Protein AF-A0AB72ZTC9-F1 (afdb_monomer)

pLDDT: mean 71.5, std 9.18, range [40.38, 88.25]

Mean predicted aligned error: 10.85 Å

Solvent-accessible surface area (backbone atoms only — not comparable to full-atom values): 8427 Å² total; per-residue (Å²): 112,61,69,60,53,49,48,41,65,69,61,67,40,58,95,41,93,26,40,68,56,42,48,74,76,37,87,85,56,77,61,39,31,40,39,40,39,42,28,61,77,78,51,51,72,70,38,48,56,51,49,53,49,43,66,74,48,19,60,53,65,32,30,46,74,46,76,43,83,57,52,63,90,47,65,64,61,51,52,52,50,47,53,56,51,50,62,63,62,45,46,78,89,32,66,93,40,62,57,49,45,76,49,78,50,74,67,86,84,59,84,70,47,71,63,46,51,49,32,51,45,51,50,53,50,56,50,53,54,53,48,54,54,47,52,54,50,50,54,51,53,53,57,64,73,75,110

Nearest PDB structures (foldseek):
  2p72-assembly2_B  TM=6.009E-01  e=2.595E+00  Paramecium bursaria Chlorella virus 1
  2hk8-assembly2_B  TM=3.145E-01  e=6.418E-01  Aquifex aeolicus
  3lk6-assembly1_A  TM=3.737E-01  e=4.048E+00  Bacillus subtilis
  3o8q-assembly1_B  TM=3.406E-01  e=8.673E+00  Vibrio cholerae O1 biovar El Tor str. N16961

Structure (mmCIF, N/CA/C/O backbone):
data_AF-A0AB72ZTC9-F1
#
_entry.id   AF-A0AB72ZTC9-F1
#
loop_
_atom_site.group_PDB
_atom_site.id
_atom_site.type_symbol
_atom_site.label_atom_id
_atom_site.label_alt_id
_atom_site.label_comp_id
_atom_site.label_asym_id
_atom_site.label_entity_id
_atom_site.label_seq_id
_atom_site.pdbx_PDB_ins_code
_atom_site.Cartn_x
_atom_site.Cartn_y
_atom_site.Cartn_z
_atom_site.occupancy
_atom_site.B_iso_or_equiv
_atom_site.auth_seq_id
_atom_site.auth_comp_id
_atom_site.auth_asym_id
_atom_site.auth_atom_id
_atom_site.pdbx_PDB_model_num
ATOM 1 N N . MET A 1 1 ? -6.199 1.883 -4.578 1.00 64.62 1 M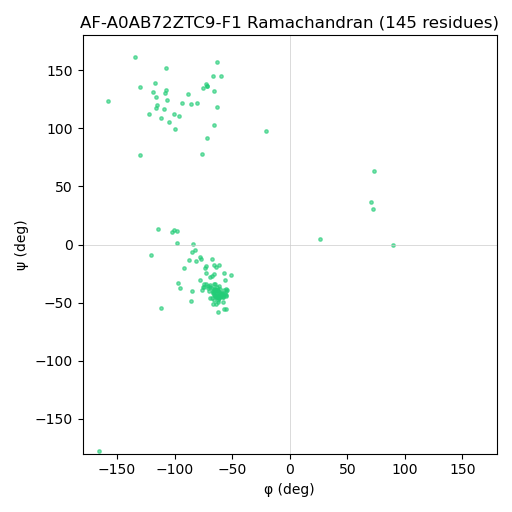ET A N 1
ATOM 2 C CA . MET A 1 1 ? -4.946 1.152 -4.247 1.00 64.62 1 MET A CA 1
ATOM 3 C C . MET A 1 1 ? -4.695 -0.191 -4.979 1.00 64.62 1 MET A C 1
ATOM 5 O O . MET A 1 1 ? -3.591 -0.370 -5.476 1.00 64.62 1 MET A O 1
ATOM 9 N N . TYR A 1 2 ? -5.647 -1.138 -5.053 1.00 64.38 2 TYR A N 1
ATOM 10 C CA . TYR A 1 2 ? -5.415 -2.512 -5.571 1.00 64.38 2 TYR A CA 1
ATOM 11 C C . TYR A 1 2 ? -4.831 -2.591 -6.991 1.00 64.38 2 TYR A C 1
ATOM 13 O O . TYR A 1 2 ? -3.757 -3.157 -7.165 1.00 64.38 2 TYR A O 1
ATOM 21 N N . GLU A 1 3 ? -5.484 -1.975 -7.981 1.00 67.50 3 GLU A N 1
ATOM 22 C CA . GLU A 1 3 ? -5.015 -2.023 -9.377 1.00 67.50 3 GLU A CA 1
ATOM 23 C C . GLU A 1 3 ? -3.625 -1.402 -9.548 1.00 67.50 3 GLU A C 1
ATOM 25 O O . GLU A 1 3 ? -2.791 -1.924 -10.276 1.00 67.50 3 GLU A O 1
ATOM 30 N N . TYR A 1 4 ? -3.330 -0.342 -8.791 1.00 71.19 4 TYR A N 1
ATOM 31 C CA . TYR A 1 4 ? -2.008 0.285 -8.784 1.00 71.19 4 TYR A CA 1
ATOM 32 C C . TYR A 1 4 ? -0.925 -0.682 -8.293 1.00 71.19 4 TYR A C 1
ATOM 34 O O . TYR A 1 4 ? 0.109 -0.838 -8.935 1.00 71.19 4 TYR A O 1
ATOM 42 N N . LEU A 1 5 ? -1.171 -1.370 -7.173 1.00 68.12 5 LEU A N 1
ATOM 43 C CA . LEU A 1 5 ? -0.233 -2.367 -6.663 1.00 68.12 5 LEU A CA 1
ATOM 44 C C . LEU A 1 5 ? -0.113 -3.557 -7.615 1.00 68.12 5 LEU A C 1
ATOM 46 O O . LEU A 1 5 ? 0.991 -4.055 -7.791 1.00 68.12 5 LEU A O 1
ATOM 50 N N . LYS A 1 6 ? -1.207 -3.999 -8.240 1.00 68.31 6 LYS A N 1
ATOM 51 C CA . LYS A 1 6 ? -1.209 -5.105 -9.201 1.00 68.31 6 LYS A CA 1
ATOM 52 C C . LYS A 1 6 ? -0.346 -4.788 -10.427 1.00 68.31 6 LYS A C 1
ATOM 54 O O . LYS A 1 6 ? 0.637 -5.491 -10.651 1.00 68.31 6 LYS A O 1
ATOM 59 N N . VAL A 1 7 ? -0.653 -3.699 -11.134 1.00 69.06 7 VAL A N 1
ATOM 60 C CA . VAL A 1 7 ? 0.050 -3.260 -12.353 1.00 69.06 7 VAL A CA 1
ATOM 61 C C . VAL A 1 7 ? 1.520 -2.951 -12.065 1.00 69.06 7 VAL A C 1
ATOM 63 O O . VAL A 1 7 ? 2.410 -3.439 -12.762 1.00 69.06 7 VAL A O 1
ATOM 66 N N . ASN A 1 8 ? 1.816 -2.217 -10.987 1.00 67.94 8 ASN A N 1
ATOM 67 C CA . ASN A 1 8 ? 3.202 -1.880 -10.673 1.00 67.94 8 ASN A CA 1
ATOM 68 C C . ASN A 1 8 ? 4.017 -3.122 -10.311 1.00 67.94 8 ASN A C 1
ATOM 70 O O . ASN A 1 8 ? 5.105 -3.310 -10.839 1.00 67.94 8 ASN A O 1
ATOM 74 N N . LEU A 1 9 ? 3.510 -3.992 -9.435 1.00 63.47 9 LEU A N 1
ATOM 75 C CA . LEU A 1 9 ? 4.295 -5.125 -8.937 1.00 63.47 9 LEU A CA 1
ATOM 76 C C . LEU A 1 9 ? 4.412 -6.294 -9.911 1.00 63.47 9 LEU A C 1
ATOM 78 O O . LEU A 1 9 ? 5.372 -7.055 -9.790 1.00 63.47 9 LEU A O 1
ATOM 82 N N . GLN A 1 10 ? 3.413 -6.517 -10.764 1.00 62.22 10 GLN A N 1
ATOM 83 C CA . GLN A 1 10 ? 3.389 -7.677 -11.659 1.00 62.22 10 GLN A CA 1
ATOM 84 C C . GLN A 1 10 ? 3.906 -7.350 -13.057 1.00 62.22 10 GLN A C 1
ATOM 86 O O . GLN A 1 10 ? 4.534 -8.213 -13.662 1.00 62.22 10 GLN A O 1
ATOM 91 N N . GLU A 1 11 ? 3.682 -6.131 -13.548 1.00 70.69 11 GLU A N 1
ATOM 92 C CA . GLU A 1 11 ? 3.953 -5.792 -14.947 1.00 70.69 11 GLU A CA 1
ATOM 93 C C . GLU A 1 11 ? 5.122 -4.817 -15.069 1.00 70.69 11 GLU A C 1
ATOM 95 O O . GLU A 1 11 ? 6.102 -5.114 -15.747 1.00 70.69 11 GLU A O 1
ATOM 100 N N . LYS A 1 12 ? 5.062 -3.671 -14.379 1.00 75.50 12 LYS A N 1
ATOM 101 C CA . LYS A 1 12 ? 6.010 -2.571 -14.628 1.00 75.50 12 LYS A CA 1
ATOM 102 C C . LYS A 1 12 ? 7.330 -2.694 -13.869 1.00 75.50 12 LYS A C 1
ATOM 104 O O . LYS A 1 12 ? 8.384 -2.446 -14.439 1.00 75.50 12 LYS A O 1
ATOM 109 N N . LEU A 1 13 ? 7.305 -3.120 -12.607 1.00 78.50 13 LEU A N 1
ATOM 110 C CA . LEU A 1 13 ? 8.516 -3.272 -11.787 1.00 78.50 13 LEU A CA 1
ATOM 111 C C . LEU A 1 13 ? 9.226 -4.617 -12.005 1.00 78.50 13 LEU A C 1
ATOM 113 O O . LEU A 1 13 ? 10.251 -4.885 -11.375 1.00 78.50 13 LEU A O 1
ATOM 117 N N . ALA A 1 14 ? 8.710 -5.474 -12.889 1.00 77.94 14 ALA A N 1
ATOM 118 C CA . ALA A 1 14 ? 9.379 -6.712 -13.257 1.00 77.94 14 ALA A CA 1
ATOM 119 C C . ALA A 1 14 ? 10.721 -6.395 -13.943 1.00 77.94 14 ALA A C 1
ATOM 121 O O . ALA A 1 14 ? 10.761 -5.748 -14.983 1.00 77.94 14 ALA A O 1
ATOM 122 N N . GLY A 1 15 ? 11.828 -6.840 -13.342 1.00 77.44 15 GLY A N 1
ATOM 123 C CA . GLY A 1 15 ? 13.181 -6.540 -13.827 1.00 77.44 15 GLY A CA 1
ATOM 124 C C . GLY A 1 15 ? 13.807 -5.263 -13.253 1.00 77.44 15 GLY A C 1
ATOM 125 O O . GLY A 1 15 ? 14.968 -4.994 -13.539 1.00 77.44 15 GLY A O 1
ATOM 126 N N . PHE A 1 16 ? 13.100 -4.523 -12.392 1.00 81.31 16 PHE A N 1
ATOM 127 C CA . PHE A 1 16 ? 13.624 -3.339 -11.704 1.00 81.31 16 PHE A CA 1
ATOM 128 C C . PHE A 1 16 ? 13.873 -3.629 -10.223 1.00 81.31 16 PHE A C 1
ATOM 130 O O . PHE A 1 16 ? 13.217 -4.479 -9.616 1.00 81.31 16 PHE A O 1
ATOM 137 N N . ARG A 1 17 ? 14.832 -2.912 -9.621 1.00 82.12 17 ARG A N 1
ATOM 138 C CA . ARG A 1 17 ? 15.145 -3.054 -8.188 1.00 82.12 17 ARG A CA 1
ATOM 139 C C . ARG A 1 17 ? 13.992 -2.571 -7.306 1.00 82.12 17 ARG A C 1
ATOM 141 O O . ARG A 1 17 ? 13.665 -3.218 -6.310 1.00 82.12 17 ARG A O 1
ATOM 148 N N . ASP A 1 18 ? 13.387 -1.451 -7.690 1.00 81.94 18 ASP A N 1
ATOM 149 C CA . ASP A 1 18 ? 12.253 -0.811 -7.032 1.00 81.94 18 ASP A CA 1
ATOM 150 C C . ASP A 1 18 ? 11.617 0.257 -7.945 1.00 81.94 18 ASP A C 1
ATOM 152 O O . ASP A 1 18 ? 12.008 0.450 -9.098 1.00 81.94 18 ASP A O 1
ATOM 156 N N . PHE A 1 19 ? 10.605 0.938 -7.414 1.00 84.75 19 PHE A N 1
ATOM 157 C CA . PHE A 1 19 ? 9.903 2.048 -8.052 1.00 84.75 19 PHE A CA 1
ATOM 158 C C . PHE A 1 19 ? 10.808 3.218 -8.461 1.00 84.75 19 PHE A C 1
ATOM 160 O O . PHE A 1 19 ? 10.583 3.800 -9.520 1.00 84.75 19 PHE A O 1
ATOM 167 N N . ALA A 1 20 ? 11.809 3.575 -7.648 1.00 84.44 20 ALA A N 1
ATOM 168 C CA . ALA A 1 20 ? 12.694 4.694 -7.966 1.00 84.44 20 ALA A CA 1
ATOM 169 C C . ALA A 1 20 ? 13.554 4.347 -9.186 1.00 84.44 20 ALA A C 1
ATOM 171 O O . ALA A 1 20 ? 13.576 5.107 -10.150 1.00 84.44 20 ALA A O 1
ATOM 172 N N . HIS A 1 21 ? 14.120 3.138 -9.191 1.00 88.25 21 HIS A N 1
ATOM 173 C CA . HIS A 1 21 ? 14.878 2.600 -10.316 1.00 88.25 21 HIS A CA 1
ATOM 174 C C . HIS A 1 21 ? 14.082 2.611 -11.627 1.00 88.25 21 HIS A C 1
ATOM 176 O O . HIS A 1 21 ? 14.588 3.017 -12.667 1.00 88.25 21 HIS A O 1
ATOM 182 N N . TYR A 1 22 ? 12.812 2.200 -11.586 1.00 86.75 22 TYR A N 1
ATOM 183 C CA . TYR A 1 22 ? 11.951 2.237 -12.769 1.00 86.75 22 TYR A CA 1
ATOM 184 C C . TYR A 1 22 ? 11.751 3.669 -13.292 1.00 86.75 22 TYR A C 1
ATOM 186 O O . TYR A 1 22 ? 11.856 3.903 -14.493 1.00 86.75 22 TYR A O 1
ATOM 194 N N . ASN A 1 23 ? 11.493 4.635 -12.406 1.00 85.25 23 ASN A N 1
ATOM 195 C CA . ASN A 1 23 ? 11.239 6.027 -12.794 1.00 85.25 23 ASN A CA 1
ATOM 196 C C . ASN A 1 23 ? 12.492 6.786 -13.266 1.00 85.25 23 ASN A C 1
ATOM 198 O O . ASN A 1 23 ? 12.355 7.833 -13.903 1.00 85.25 23 ASN A O 1
ATOM 202 N N . GLU A 1 24 ? 13.685 6.284 -12.943 1.00 85.50 24 GLU A N 1
ATOM 203 C CA . GLU A 1 24 ? 14.959 6.769 -13.485 1.00 85.50 24 GLU A CA 1
ATOM 204 C C . GLU A 1 24 ? 15.185 6.271 -14.920 1.00 85.50 24 GLU A C 1
ATOM 206 O O . GLU A 1 24 ? 15.650 7.033 -15.764 1.00 85.50 24 GLU A O 1
ATOM 211 N N . GLU A 1 25 ? 14.824 5.017 -15.213 1.00 86.12 25 GLU A N 1
ATOM 212 C CA . GLU A 1 25 ? 15.092 4.376 -16.508 1.00 86.12 25 GLU A CA 1
ATOM 213 C C . GLU A 1 25 ? 13.965 4.524 -17.547 1.00 86.12 25 GLU A C 1
ATOM 215 O O . GLU A 1 25 ? 14.201 4.321 -18.741 1.00 86.12 25 GLU A O 1
ATOM 220 N N . LYS A 1 26 ? 12.725 4.817 -17.129 1.00 87.19 26 LYS A N 1
ATOM 221 C CA . LYS A 1 26 ? 11.543 4.838 -18.010 1.00 87.19 26 LYS A CA 1
ATOM 222 C C . LYS A 1 26 ? 10.906 6.219 -18.123 1.00 87.19 26 LYS A C 1
ATOM 224 O O . LYS A 1 26 ? 10.715 6.924 -17.135 1.00 87.19 26 LYS A O 1
ATOM 229 N N . GLU A 1 27 ? 10.498 6.561 -19.346 1.00 82.25 27 GLU A N 1
ATOM 230 C CA . GLU A 1 27 ? 9.778 7.806 -19.649 1.00 82.25 27 GLU A CA 1
ATOM 231 C C . GLU A 1 27 ? 8.336 7.794 -19.114 1.00 82.25 27 GLU A C 1
ATOM 233 O O . GLU A 1 27 ? 7.860 8.804 -18.594 1.00 82.25 27 GLU A O 1
ATOM 238 N N . ASP A 1 28 ? 7.655 6.641 -19.171 1.00 83.94 28 ASP A N 1
ATOM 239 C CA . ASP A 1 28 ? 6.333 6.438 -18.561 1.00 83.94 28 ASP A CA 1
ATOM 240 C C . ASP A 1 28 ? 6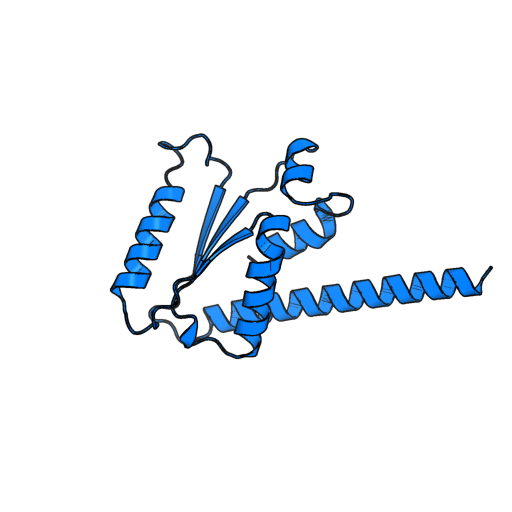.465 6.258 -17.044 1.00 83.94 28 ASP A C 1
ATOM 242 O O . ASP A 1 28 ? 6.440 5.138 -16.524 1.00 83.94 28 ASP A O 1
ATOM 246 N N . ARG A 1 29 ? 6.663 7.377 -16.341 1.00 81.69 29 ARG A N 1
ATOM 247 C CA . ARG A 1 29 ? 6.867 7.409 -14.891 1.00 81.69 29 ARG A CA 1
ATOM 248 C C . ARG A 1 29 ? 5.625 6.954 -14.133 1.00 81.69 29 ARG A C 1
ATOM 250 O O . ARG A 1 29 ? 4.521 7.464 -14.315 1.00 81.69 29 ARG A O 1
ATOM 257 N N . LEU A 1 30 ? 5.838 6.057 -13.180 1.00 81.44 30 LEU A N 1
ATOM 258 C CA . LEU A 1 30 ? 4.825 5.633 -12.229 1.00 81.44 30 LEU A CA 1
ATOM 259 C C . LEU A 1 30 ? 4.545 6.748 -11.208 1.00 81.44 30 LEU A C 1
ATOM 261 O O . LEU A 1 30 ? 5.489 7.338 -10.672 1.00 81.44 30 LEU A O 1
ATOM 265 N N . PRO A 1 31 ? 3.271 7.025 -10.881 1.00 80.12 31 PRO A N 1
ATOM 266 C CA . PRO A 1 31 ? 2.926 8.044 -9.898 1.00 80.12 31 PRO A CA 1
ATOM 267 C C . PRO A 1 31 ? 3.210 7.541 -8.485 1.00 80.12 31 PRO A C 1
ATOM 269 O O . PRO A 1 31 ? 2.812 6.435 -8.141 1.00 80.12 31 PRO A O 1
ATOM 272 N N . LEU A 1 32 ? 3.837 8.357 -7.638 1.00 81.81 32 LEU A N 1
ATOM 273 C CA . LEU A 1 32 ? 4.024 8.019 -6.225 1.00 81.81 32 LEU A CA 1
ATOM 274 C C . LEU A 1 32 ? 2.674 8.108 -5.503 1.00 81.81 32 LEU A C 1
ATOM 276 O O . LEU A 1 32 ? 1.930 9.065 -5.715 1.00 81.81 32 LEU A O 1
ATOM 280 N N . LYS A 1 33 ? 2.353 7.144 -4.638 1.00 83.06 33 LYS A N 1
ATOM 281 C CA . LYS A 1 33 ? 1.145 7.176 -3.808 1.00 83.06 33 LYS A CA 1
ATOM 282 C C . LYS A 1 33 ? 1.462 7.449 -2.352 1.00 83.06 33 LYS A C 1
ATOM 284 O O . LYS A 1 33 ? 2.322 6.788 -1.784 1.00 83.06 33 LYS A O 1
ATOM 289 N N . ALA A 1 34 ? 0.724 8.364 -1.738 1.00 81.31 34 ALA A N 1
ATOM 290 C CA . ALA A 1 34 ? 0.710 8.536 -0.290 1.00 81.31 34 ALA A CA 1
ATOM 291 C C . ALA A 1 34 ? -0.615 8.005 0.265 1.00 81.31 34 ALA A C 1
ATOM 293 O O . ALA A 1 34 ? -1.679 8.410 -0.200 1.00 81.31 34 ALA A O 1
ATOM 294 N N . LEU A 1 35 ? -0.525 7.078 1.214 1.00 81.31 35 LEU A N 1
ATOM 295 C CA . LEU A 1 35 ? -1.622 6.415 1.902 1.00 81.31 35 LEU A CA 1
ATOM 296 C C . LEU A 1 35 ? -1.658 6.915 3.344 1.00 81.31 35 LEU A C 1
ATOM 298 O O . LEU A 1 35 ? -0.719 6.668 4.094 1.00 81.31 35 LEU A O 1
ATOM 302 N N . PHE A 1 36 ? -2.737 7.583 3.730 1.00 78.94 36 PHE A N 1
ATOM 303 C CA . PHE A 1 36 ? -2.967 8.030 5.105 1.00 78.94 36 PHE A CA 1
ATOM 304 C C . PHE A 1 36 ? -4.070 7.175 5.731 1.00 78.94 36 PHE A C 1
ATOM 306 O O . PHE A 1 36 ? -5.109 6.989 5.097 1.00 78.94 36 PHE A O 1
ATOM 313 N N . LEU A 1 37 ? -3.823 6.638 6.930 1.00 75.56 37 LEU A N 1
ATOM 314 C CA . LEU A 1 37 ? -4.701 5.707 7.646 1.00 75.56 37 LEU A CA 1
ATOM 315 C C . LEU A 1 37 ? -4.919 6.174 9.089 1.00 75.56 37 LEU A C 1
ATOM 317 O O . LEU A 1 37 ? -3.959 6.516 9.775 1.00 75.56 37 LEU A O 1
ATOM 321 N N . SER A 1 38 ? -6.162 6.126 9.558 1.00 76.25 38 SER A N 1
ATOM 322 C CA . SER A 1 38 ? -6.568 6.347 10.954 1.00 76.25 38 SER A CA 1
ATOM 323 C C . SER A 1 38 ? -7.562 5.258 11.371 1.00 76.25 38 SER A C 1
ATOM 325 O O . SER A 1 38 ? -8.120 4.595 10.495 1.00 76.25 38 SER A O 1
ATOM 327 N N . GLY A 1 39 ? -7.757 5.040 12.677 1.00 72.31 39 GLY A N 1
ATOM 328 C CA . GLY A 1 39 ? -8.661 3.998 13.180 1.00 72.31 39 GLY A CA 1
ATOM 329 C C . GLY A 1 39 ? -8.119 2.580 12.987 1.00 72.31 39 GLY A C 1
ATOM 330 O O . GLY A 1 39 ? -8.874 1.633 12.770 1.00 72.31 39 GLY A O 1
ATOM 331 N N . VAL A 1 40 ? -6.791 2.407 13.012 1.00 73.50 40 VAL A N 1
ATOM 332 C CA . VAL A 1 40 ? -6.176 1.083 12.814 1.00 73.50 40 VAL A CA 1
ATOM 333 C C . VAL A 1 40 ? -6.489 0.092 13.940 1.00 73.50 40 VAL A C 1
ATOM 335 O O . VAL A 1 40 ? -6.345 -1.114 13.750 1.00 73.50 40 VAL A O 1
ATOM 338 N N . ASP A 1 41 ? -6.944 0.587 15.091 1.00 75.00 41 ASP A N 1
ATOM 339 C CA . ASP A 1 41 ? -7.434 -0.201 16.221 1.00 75.00 41 ASP A CA 1
ATOM 340 C C . ASP A 1 41 ? -8.729 -0.966 15.902 1.00 75.00 41 ASP A C 1
ATOM 342 O O . ASP A 1 41 ? -8.967 -2.027 16.479 1.00 75.00 41 ASP A O 1
ATOM 346 N N . ALA A 1 42 ? -9.525 -0.486 14.942 1.00 73.38 42 ALA A N 1
ATOM 347 C CA . ALA A 1 42 ? -10.742 -1.150 14.476 1.00 73.38 42 ALA A CA 1
ATOM 348 C C . ALA A 1 42 ? -10.480 -2.256 13.430 1.00 73.38 42 ALA A C 1
ATOM 350 O O . ALA A 1 42 ? -11.399 -2.969 13.013 1.00 73.38 42 ALA A O 1
ATOM 351 N N . LEU A 1 43 ? -9.229 -2.432 12.987 1.00 72.56 43 LEU A N 1
ATOM 352 C CA . LEU A 1 43 ? -8.887 -3.394 11.943 1.00 72.56 43 LEU A CA 1
ATOM 353 C C . LEU A 1 43 ? -8.952 -4.842 12.428 1.00 72.56 43 LEU A C 1
ATOM 355 O O . LEU A 1 43 ? -8.431 -5.219 13.476 1.00 72.56 43 LEU A O 1
ATOM 359 N N 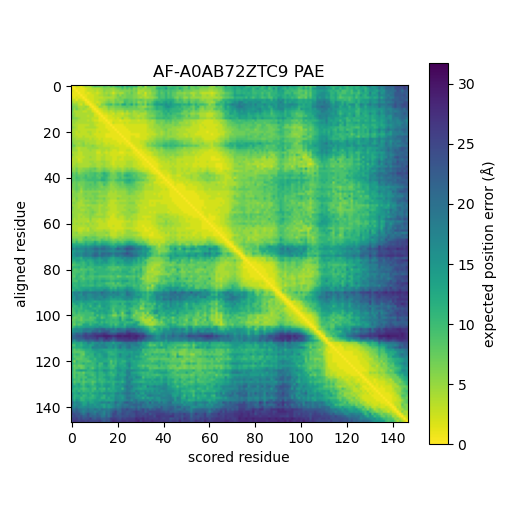. SER A 1 44 ? -9.510 -5.705 11.578 1.00 74.81 44 SER A N 1
ATOM 360 C CA . SER A 1 44 ? -9.408 -7.153 11.770 1.00 74.81 44 SER A CA 1
ATOM 361 C C . SER A 1 44 ? -7.951 -7.631 11.684 1.00 74.81 44 SER A C 1
ATOM 363 O O . SER A 1 44 ? -7.115 -7.018 11.017 1.00 74.81 44 SER A O 1
ATOM 365 N N . LYS A 1 45 ? -7.647 -8.788 12.290 1.00 76.06 45 LYS A N 1
ATOM 366 C CA . LYS A 1 45 ? -6.310 -9.413 12.211 1.00 76.06 45 LYS A CA 1
ATOM 367 C C . LYS A 1 45 ? -5.848 -9.644 10.768 1.00 76.06 45 LYS A C 1
ATOM 369 O O . LYS A 1 45 ? -4.678 -9.432 10.461 1.00 76.06 45 LYS A O 1
ATOM 374 N N . ASP A 1 46 ? -6.769 -10.031 9.885 1.00 73.06 46 ASP A N 1
ATOM 375 C CA . ASP A 1 46 ? -6.492 -10.200 8.456 1.00 73.06 46 ASP A CA 1
ATOM 376 C C . ASP A 1 46 ? -6.104 -8.860 7.809 1.00 73.06 46 ASP A C 1
ATOM 378 O O . ASP A 1 46 ? -5.110 -8.787 7.089 1.00 73.06 46 ASP A O 1
ATOM 382 N N . ALA A 1 47 ? -6.840 -7.782 8.097 1.00 72.12 47 ALA A N 1
ATOM 383 C CA . ALA A 1 47 ? -6.532 -6.449 7.580 1.00 72.12 47 ALA A CA 1
ATOM 384 C C . ALA A 1 47 ? -5.185 -5.922 8.104 1.00 72.12 47 ALA A C 1
ATOM 386 O O . ALA A 1 47 ? -4.388 -5.409 7.318 1.00 72.12 47 ALA A O 1
ATOM 387 N N . LEU A 1 48 ? -4.889 -6.120 9.394 1.00 77.12 48 LEU A N 1
ATOM 388 C CA . LEU A 1 48 ? -3.603 -5.760 10.004 1.00 77.12 48 LEU A CA 1
ATOM 389 C C . LEU A 1 48 ? -2.431 -6.501 9.356 1.00 77.12 48 LEU A C 1
ATOM 391 O O . LEU A 1 48 ? -1.420 -5.881 9.033 1.00 77.12 48 LEU A O 1
ATOM 395 N N . TYR A 1 49 ? -2.579 -7.803 9.095 1.00 77.44 49 TYR A N 1
ATOM 396 C CA . TYR A 1 49 ? -1.563 -8.590 8.394 1.00 77.44 49 TYR A CA 1
ATOM 397 C C . TYR A 1 49 ? -1.223 -7.990 7.023 1.00 77.44 49 TYR A C 1
ATOM 399 O O . TYR A 1 49 ? -0.057 -7.912 6.634 1.00 77.44 49 TYR A O 1
ATOM 407 N N . TYR A 1 50 ? -2.234 -7.546 6.278 1.00 73.81 50 TYR A N 1
ATOM 408 C CA . TYR A 1 50 ? -2.038 -6.941 4.964 1.00 73.81 50 TYR A CA 1
ATOM 409 C C . TYR A 1 50 ? -1.505 -5.513 5.029 1.00 73.81 50 TYR A C 1
ATOM 411 O O . TYR A 1 50 ? -0.645 -5.156 4.220 1.00 73.81 50 TYR A O 1
ATOM 419 N N . LEU A 1 51 ? -1.943 -4.728 6.013 1.00 78.75 51 LEU A N 1
ATOM 420 C CA . LEU A 1 51 ? -1.380 -3.415 6.298 1.00 78.75 51 LEU A CA 1
ATOM 421 C C . LEU A 1 51 ? 0.120 -3.517 6.596 1.00 78.75 51 LEU A C 1
ATOM 423 O O . LEU A 1 51 ? 0.906 -2.792 5.990 1.00 78.75 51 LEU A O 1
ATOM 427 N N . GLU A 1 52 ? 0.540 -4.479 7.420 1.00 82.25 52 GLU A N 1
ATOM 428 C CA . GLU A 1 52 ? 1.957 -4.740 7.701 1.00 82.25 52 GLU A CA 1
ATOM 429 C C . GLU A 1 52 ? 2.746 -4.996 6.404 1.00 82.25 52 GLU A C 1
ATOM 431 O O . GLU A 1 52 ? 3.857 -4.492 6.226 1.00 82.25 52 GLU A O 1
ATOM 436 N N . LYS A 1 53 ? 2.169 -5.731 5.441 1.00 79.31 53 LYS A N 1
ATOM 437 C CA . LYS A 1 53 ? 2.816 -5.958 4.139 1.00 79.31 53 LYS A CA 1
ATOM 438 C C . LYS A 1 53 ? 2.942 -4.681 3.314 1.00 79.31 53 LYS A C 1
ATOM 440 O O . LYS A 1 53 ? 3.991 -4.493 2.694 1.00 79.31 53 LYS A O 1
ATOM 445 N N . ILE A 1 54 ? 1.927 -3.816 3.301 1.00 78.00 54 ILE A N 1
ATOM 446 C CA . ILE A 1 54 ? 2.018 -2.514 2.625 1.00 78.00 54 ILE A CA 1
ATOM 447 C C . ILE A 1 54 ? 3.065 -1.643 3.309 1.00 78.00 54 ILE A C 1
ATOM 449 O O . ILE A 1 54 ? 3.893 -1.066 2.624 1.00 78.00 54 ILE A O 1
ATOM 453 N N . MET A 1 55 ? 3.098 -1.575 4.637 1.00 79.62 55 MET A N 1
ATOM 454 C CA . MET A 1 55 ? 4.098 -0.770 5.343 1.00 79.62 55 MET A CA 1
ATOM 455 C C . MET A 1 55 ? 5.518 -1.276 5.072 1.00 79.62 55 MET A C 1
ATOM 457 O O . MET A 1 55 ? 6.434 -0.494 4.834 1.00 79.62 55 MET A O 1
ATOM 461 N N . ARG A 1 56 ? 5.699 -2.599 5.037 1.00 81.94 56 ARG A N 1
ATOM 462 C CA . ARG A 1 56 ? 7.008 -3.227 4.842 1.00 81.94 56 ARG A CA 1
ATOM 463 C C . ARG A 1 56 ? 7.526 -3.146 3.408 1.00 81.94 56 ARG A C 1
ATOM 465 O O . ARG A 1 56 ? 8.736 -3.090 3.202 1.00 81.94 56 ARG A O 1
ATOM 472 N N . PHE A 1 57 ? 6.640 -3.208 2.416 1.00 79.00 57 PHE A N 1
ATOM 473 C CA . PHE A 1 57 ? 7.033 -3.303 1.005 1.00 79.00 57 PHE A CA 1
ATOM 474 C C . PHE A 1 57 ? 6.526 -2.151 0.137 1.00 79.00 57 PHE A C 1
ATOM 476 O O . PHE A 1 57 ? 6.929 -2.050 -1.015 1.00 79.00 57 PHE A O 1
ATOM 483 N N . GLY A 1 58 ? 5.658 -1.288 0.648 1.00 79.88 58 GLY A N 1
ATOM 484 C CA . GLY A 1 58 ? 4.986 -0.232 -0.104 1.00 79.88 58 GLY A CA 1
ATOM 485 C C . GLY A 1 58 ? 5.959 0.758 -0.717 1.00 79.88 58 GLY A C 1
ATOM 486 O O . GLY A 1 58 ? 5.834 1.053 -1.901 1.00 79.88 58 GLY A O 1
ATOM 487 N N . SER A 1 59 ? 6.985 1.184 0.026 1.00 80.88 59 SER A N 1
ATOM 488 C CA . SER A 1 59 ? 7.974 2.161 -0.453 1.00 80.88 59 SER A CA 1
ATOM 489 C C . SER A 1 59 ? 8.696 1.685 -1.714 1.00 80.88 59 SER A C 1
ATOM 491 O O . SER A 1 59 ? 8.794 2.429 -2.686 1.00 80.88 59 SER A O 1
ATOM 493 N N . LYS A 1 60 ? 9.075 0.401 -1.763 1.00 82.56 60 LYS A N 1
ATOM 494 C CA . LYS A 1 60 ? 9.672 -0.231 -2.953 1.00 82.56 60 LYS A CA 1
ATOM 495 C C . LYS A 1 60 ? 8.749 -0.231 -4.175 1.00 82.56 60 LYS A C 1
ATOM 497 O O . LYS A 1 60 ? 9.222 -0.425 -5.286 1.00 82.56 60 LYS A O 1
ATOM 502 N N . ASN A 1 61 ? 7.452 -0.017 -3.970 1.00 80.69 61 ASN A N 1
ATOM 503 C CA . ASN A 1 61 ? 6.408 -0.032 -4.994 1.00 80.69 61 ASN A CA 1
ATOM 504 C C . ASN A 1 61 ? 5.762 1.341 -5.209 1.00 80.69 61 ASN A C 1
ATOM 506 O O . ASN A 1 61 ? 4.699 1.436 -5.826 1.00 80.69 61 ASN A O 1
ATOM 510 N N . GLY A 1 62 ? 6.378 2.399 -4.675 1.00 81.25 62 GLY A N 1
ATOM 511 C CA . GLY A 1 62 ? 5.861 3.756 -4.779 1.00 81.25 62 GLY A CA 1
ATOM 512 C C . GLY A 1 62 ? 4.604 3.981 -3.942 1.00 81.25 62 GLY A C 1
ATOM 513 O O . GLY A 1 62 ? 3.700 4.676 -4.394 1.00 81.25 62 GLY A O 1
ATOM 514 N N . VAL A 1 63 ? 4.513 3.377 -2.756 1.00 84.00 63 VAL A N 1
ATOM 515 C CA . VAL A 1 63 ? 3.476 3.654 -1.752 1.00 84.00 63 VAL A CA 1
ATOM 516 C C . VAL A 1 63 ? 4.138 4.090 -0.445 1.00 84.00 63 VAL A C 1
ATOM 518 O O . VAL A 1 63 ? 4.771 3.292 0.241 1.00 84.00 63 VAL A O 1
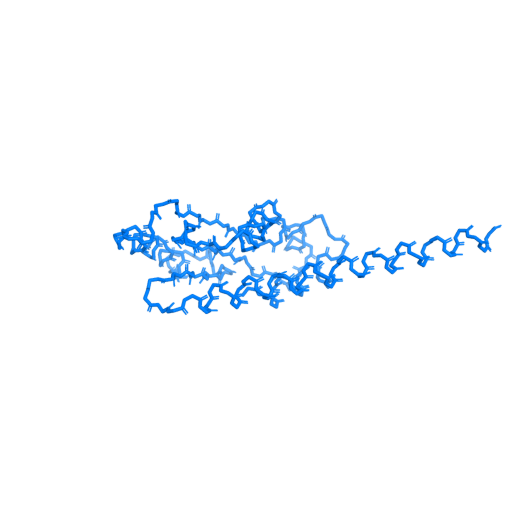ATOM 521 N N . LEU A 1 64 ? 3.959 5.353 -0.076 1.00 83.75 64 LEU A N 1
ATOM 522 C CA . LEU A 1 64 ? 4.277 5.892 1.243 1.00 83.75 64 LEU A CA 1
ATOM 523 C C . LEU A 1 64 ? 3.062 5.711 2.144 1.00 83.75 64 LEU A C 1
ATOM 525 O O . LEU A 1 64 ? 1.961 6.066 1.744 1.00 83.75 64 LEU A O 1
ATOM 529 N N . SER A 1 65 ? 3.240 5.139 3.332 1.00 82.88 65 SER A N 1
ATOM 530 C CA . SER A 1 65 ? 2.139 4.891 4.271 1.00 82.88 65 SER A CA 1
ATOM 531 C C . SER A 1 65 ? 2.345 5.694 5.549 1.00 82.88 65 SER A C 1
ATOM 533 O O . SER A 1 65 ? 3.394 5.584 6.177 1.00 82.88 65 SER A O 1
ATOM 535 N N . PHE A 1 66 ? 1.335 6.464 5.933 1.00 82.12 66 PHE A N 1
ATOM 536 C CA . PHE A 1 66 ? 1.264 7.255 7.152 1.00 82.12 66 PHE A CA 1
ATOM 537 C C . PHE A 1 66 ? 0.123 6.699 7.993 1.00 82.12 66 PHE A C 1
ATOM 539 O O . PHE A 1 66 ? -1.029 6.690 7.559 1.00 82.12 66 PHE A O 1
ATOM 546 N N . VAL A 1 67 ? 0.452 6.188 9.174 1.00 78.12 67 VAL A N 1
ATOM 547 C CA . VAL A 1 67 ? -0.513 5.535 10.056 1.00 78.12 67 VAL A CA 1
ATOM 548 C C . VAL A 1 67 ? -0.635 6.352 11.325 1.00 78.12 67 VAL A C 1
ATOM 550 O O . VAL A 1 67 ? 0.343 6.530 12.045 1.00 78.12 67 VAL A O 1
ATOM 553 N N . ASN A 1 68 ? -1.843 6.823 11.597 1.00 77.56 68 ASN A N 1
ATOM 554 C CA . ASN A 1 68 ? -2.211 7.328 12.901 1.00 77.56 68 ASN A CA 1
ATOM 555 C C . ASN A 1 68 ? -2.671 6.158 13.774 1.00 77.56 68 ASN A C 1
ATOM 557 O O . ASN A 1 68 ? -3.608 5.439 13.425 1.00 77.56 68 ASN A O 1
ATOM 561 N N . LEU A 1 69 ? -1.973 5.981 14.892 1.00 72.62 69 LEU A N 1
ATOM 562 C CA . LEU A 1 69 ? -2.237 4.940 15.883 1.00 72.62 69 LEU A CA 1
ATOM 563 C C . LEU A 1 69 ? -3.317 5.339 16.893 1.00 72.62 69 LEU A C 1
ATOM 565 O O . LEU A 1 69 ? -3.704 4.515 17.719 1.00 72.62 69 LEU A O 1
ATOM 569 N N . GLU A 1 70 ? -3.784 6.587 16.859 1.00 69.25 70 GLU A N 1
ATOM 570 C CA . GLU A 1 70 ? -4.874 7.023 17.719 1.00 69.25 70 GLU A CA 1
ATOM 571 C C . GLU A 1 70 ? -6.186 6.329 17.346 1.00 69.25 70 GLU A C 1
ATOM 573 O O . GLU A 1 70 ? -6.459 6.047 16.174 1.00 69.25 70 GLU A O 1
ATOM 578 N N . SER A 1 71 ? -6.982 6.052 18.382 1.00 64.25 71 SER A N 1
ATOM 579 C CA . SER A 1 71 ? -8.247 5.336 18.251 1.00 64.25 71 SER A CA 1
ATOM 580 C C . SER A 1 71 ? -9.211 6.075 17.332 1.00 64.25 71 SER A C 1
ATOM 582 O O . SER A 1 71 ? -9.301 7.302 17.378 1.00 64.25 71 SER A O 1
ATOM 584 N N . GLU A 1 72 ? -10.005 5.316 16.575 1.00 65.12 72 GLU A N 1
ATOM 585 C CA . GLU A 1 72 ? -11.076 5.835 15.710 1.00 65.12 72 GLU A CA 1
ATOM 586 C C . GLU A 1 72 ? -12.033 6.803 16.437 1.00 65.12 72 GLU A C 1
ATOM 588 O O . GLU A 1 72 ? -12.614 7.697 15.823 1.00 65.12 72 GLU A O 1
ATOM 593 N N . LYS A 1 73 ? -12.159 6.666 17.765 1.00 64.12 73 LYS A N 1
ATOM 594 C CA . LYS A 1 73 ? -12.996 7.523 18.618 1.00 64.12 73 LYS A CA 1
ATOM 595 C C . LYS A 1 73 ? -12.498 8.971 18.729 1.00 64.12 73 LYS A C 1
ATOM 597 O O . LYS A 1 73 ? -13.238 9.805 19.248 1.00 64.12 73 LYS A O 1
ATOM 602 N N . ASN A 1 74 ? -11.273 9.276 18.291 1.00 66.56 74 ASN A N 1
ATOM 603 C CA . ASN A 1 74 ? -10.719 10.628 18.298 1.00 66.56 74 ASN A CA 1
ATOM 604 C C . ASN A 1 74 ? -10.827 11.284 16.908 1.00 66.56 74 ASN A C 1
ATOM 606 O O . ASN A 1 74 ? -10.005 11.053 16.022 1.00 66.56 74 ASN A O 1
ATOM 610 N N . ASN A 1 75 ? -11.843 12.133 16.726 1.00 64.81 75 ASN A N 1
ATOM 611 C CA . ASN A 1 75 ? -12.114 12.802 15.446 1.00 64.81 75 ASN A CA 1
ATOM 612 C C . ASN A 1 75 ? -11.067 13.830 15.032 1.00 64.81 75 ASN A C 1
ATOM 614 O O . ASN A 1 75 ? -10.849 14.034 13.837 1.00 64.81 75 ASN A O 1
ATOM 618 N N . GLN A 1 76 ? -10.378 14.430 15.999 1.00 72.75 76 GLN A N 1
ATOM 619 C CA . GLN A 1 76 ? -9.414 15.486 15.717 1.00 72.75 76 GLN A CA 1
ATOM 620 C C . GLN A 1 76 ? -8.232 14.963 14.893 1.00 72.75 76 GLN A C 1
ATOM 622 O O . GLN A 1 76 ? -7.780 15.598 13.945 1.00 72.75 76 GLN A O 1
ATOM 627 N N . SER A 1 77 ? -7.784 13.752 15.200 1.00 68.44 77 SER A N 1
ATOM 628 C CA . SER A 1 77 ? -6.586 13.131 14.638 1.00 68.44 77 SER A CA 1
ATOM 629 C C . SER A 1 77 ? -6.784 12.693 13.186 1.00 68.44 77 SER A C 1
ATOM 631 O O . SER A 1 77 ? -5.863 12.763 12.370 1.00 68.44 77 SER A O 1
ATOM 633 N N . ALA A 1 78 ? -7.997 12.253 12.842 1.00 69.19 78 ALA A N 1
ATOM 634 C CA . ALA A 1 78 ? -8.374 11.950 11.466 1.00 69.19 78 ALA A CA 1
ATOM 635 C C . ALA A 1 78 ? -8.479 13.231 10.621 1.00 69.19 78 ALA A C 1
ATOM 637 O O . ALA A 1 78 ? -8.023 13.259 9.474 1.00 69.19 78 ALA A O 1
ATOM 638 N N . GLU A 1 79 ? -9.022 14.309 11.191 1.00 74.19 79 GLU A N 1
ATOM 639 C CA . GLU A 1 79 ? -9.041 15.632 10.561 1.00 74.19 79 GLU A CA 1
ATOM 640 C C . GLU A 1 79 ? -7.638 16.206 10.359 1.00 74.19 79 GLU A C 1
ATOM 642 O O . GLU A 1 79 ? -7.343 16.744 9.292 1.00 74.19 79 GLU A O 1
ATOM 647 N N . ASP A 1 80 ? -6.744 16.051 11.330 1.00 77.62 80 ASP A N 1
ATOM 648 C CA . ASP A 1 80 ? -5.380 16.571 11.242 1.00 77.62 80 ASP A CA 1
ATOM 649 C C . ASP A 1 80 ? -4.528 15.794 10.231 1.00 77.62 80 ASP A C 1
ATOM 651 O O . ASP A 1 80 ? -3.750 16.393 9.480 1.00 77.62 80 ASP A O 1
ATOM 655 N N . LEU A 1 81 ? -4.739 14.477 10.124 1.00 74.81 81 LEU A N 1
ATOM 656 C CA . LEU A 1 81 ? -4.217 13.660 9.024 1.00 74.81 81 LEU A CA 1
ATOM 657 C C . LEU A 1 81 ? -4.737 14.133 7.668 1.00 74.81 81 LEU A C 1
ATOM 659 O O . LEU A 1 81 ? -3.986 14.178 6.695 1.00 74.81 81 LEU A O 1
ATOM 663 N N . LYS A 1 82 ? -6.026 14.470 7.590 1.00 75.56 82 LYS A N 1
ATOM 664 C CA . LYS A 1 82 ? -6.651 14.938 6.354 1.00 75.56 82 LYS A CA 1
ATOM 665 C C . LYS A 1 82 ? -6.075 16.288 5.929 1.00 75.56 82 LYS A C 1
ATOM 667 O O . LYS A 1 82 ? -5.691 16.417 4.771 1.00 75.56 82 LYS A O 1
ATOM 672 N N . LYS A 1 83 ? -5.898 17.228 6.863 1.00 80.50 83 LYS A N 1
ATOM 673 C CA . LYS A 1 83 ? -5.198 18.505 6.629 1.00 80.50 83 LYS A CA 1
ATOM 674 C C . LYS A 1 83 ? -3.758 18.281 6.160 1.00 80.50 83 LYS A C 1
ATOM 676 O O . LYS A 1 83 ? -3.322 18.893 5.188 1.00 80.50 83 LYS A O 1
ATOM 681 N N . HIS A 1 84 ? -3.033 17.357 6.796 1.00 76.19 84 HIS A N 1
ATOM 682 C CA . HIS A 1 84 ? -1.688 16.979 6.353 1.00 76.19 84 HIS A CA 1
ATOM 683 C C . HIS A 1 84 ? -1.688 16.408 4.936 1.00 76.19 84 HIS A C 1
ATOM 685 O O . HIS A 1 84 ? -0.821 16.742 4.138 1.00 76.19 84 HIS A O 1
ATOM 691 N N . ALA A 1 85 ? -2.658 15.567 4.590 1.00 77.69 85 ALA A N 1
ATOM 692 C CA . ALA A 1 85 ? -2.766 15.015 3.249 1.00 77.69 85 ALA A CA 1
ATOM 693 C C . ALA A 1 85 ? -3.166 16.070 2.202 1.00 77.69 85 ALA A C 1
ATOM 695 O O . ALA A 1 85 ? -2.695 16.019 1.066 1.00 77.69 85 ALA A O 1
ATOM 696 N N . GLU A 1 86 ? -4.012 17.033 2.571 1.00 75.69 86 GLU A N 1
ATOM 697 C CA . GLU A 1 86 ? -4.415 18.154 1.718 1.00 75.69 86 GLU A CA 1
ATOM 698 C C . GLU A 1 86 ? -3.230 19.050 1.347 1.00 75.69 86 GLU A C 1
ATOM 700 O O . GLU A 1 86 ? -3.125 19.444 0.187 1.00 75.69 86 GLU A O 1
ATOM 705 N N . PHE A 1 87 ? -2.273 19.257 2.256 1.00 75.69 87 PHE A N 1
ATOM 706 C CA . PHE A 1 87 ? -1.012 19.944 1.951 1.00 75.69 87 PHE A CA 1
ATOM 707 C C . PHE A 1 87 ? -0.267 19.311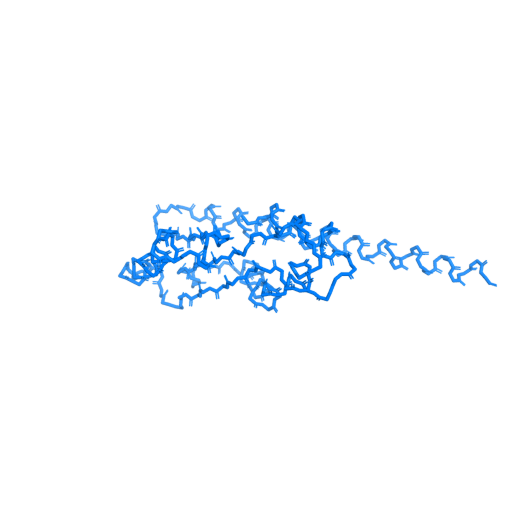 0.762 1.00 75.69 87 PHE A C 1
ATOM 709 O O . PHE A 1 87 ? 0.252 20.011 -0.104 1.00 75.69 87 PHE A O 1
ATOM 716 N N . PHE A 1 88 ? -0.269 17.978 0.657 1.00 68.75 88 PHE A N 1
ATOM 717 C CA . PHE A 1 88 ? 0.369 17.261 -0.454 1.00 68.75 88 PHE A CA 1
ATOM 718 C C . PHE A 1 88 ? -0.444 17.272 -1.756 1.00 68.75 88 PHE A C 1
ATOM 720 O O . PHE A 1 88 ? 0.061 16.850 -2.798 1.00 68.75 88 PHE A O 1
ATOM 727 N N . ARG A 1 89 ? -1.707 17.715 -1.717 1.00 69.62 89 ARG A N 1
ATOM 728 C CA . ARG A 1 89 ? -2.567 17.846 -2.902 1.00 69.62 89 ARG A CA 1
ATOM 729 C C . ARG A 1 89 ? -2.423 19.192 -3.595 1.00 69.62 89 ARG A C 1
ATOM 731 O O . ARG A 1 89 ? -2.877 19.301 -4.734 1.00 69.62 89 ARG A O 1
ATOM 738 N N . ASP A 1 90 ? -1.795 20.177 -2.958 1.00 69.62 90 ASP A N 1
ATOM 739 C CA . ASP A 1 90 ? -1.489 21.451 -3.597 1.00 69.62 90 ASP A CA 1
ATOM 740 C C . ASP A 1 90 ? -0.366 21.272 -4.633 1.00 69.62 90 ASP A C 1
ATOM 742 O O . ASP A 1 90 ? 0.831 21.341 -4.348 1.00 69.62 90 ASP A O 1
ATOM 746 N N . ARG A 1 91 ? -0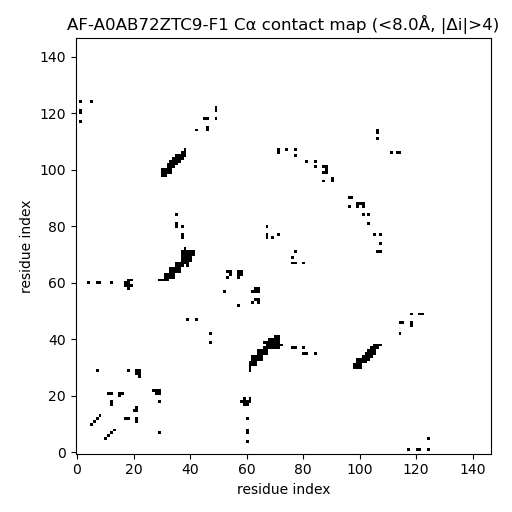.787 21.002 -5.873 1.00 62.53 91 ARG A N 1
ATOM 747 C CA . ARG A 1 91 ? 0.103 20.804 -7.025 1.00 62.53 91 ARG A CA 1
ATOM 748 C C . ARG A 1 91 ? 0.654 22.117 -7.580 1.00 62.53 91 ARG A C 1
ATOM 750 O O . ARG A 1 91 ? 1.553 22.062 -8.414 1.00 62.53 91 ARG A O 1
ATOM 757 N N . ILE A 1 92 ? 0.100 23.257 -7.160 1.00 63.16 92 ILE A N 1
ATOM 758 C CA . ILE A 1 92 ? 0.480 24.589 -7.641 1.00 63.16 92 ILE A CA 1
ATOM 759 C C . ILE A 1 92 ? 1.662 25.093 -6.816 1.00 63.16 92 ILE A C 1
ATOM 761 O O . ILE A 1 92 ? 2.682 25.483 -7.378 1.00 63.16 92 ILE A O 1
ATOM 765 N N . SER A 1 93 ? 1.568 25.002 -5.489 1.00 65.62 93 SER A N 1
ATOM 766 C CA . SER A 1 93 ? 2.635 25.446 -4.582 1.00 65.62 93 SER A CA 1
ATOM 767 C C . SER A 1 93 ? 3.842 24.500 -4.558 1.00 65.62 93 SER A C 1
ATOM 769 O O . SER A 1 93 ? 4.943 24.903 -4.184 1.00 65.62 93 SER A O 1
ATOM 771 N N . PHE A 1 94 ? 3.670 23.240 -4.977 1.00 65.06 94 PHE A N 1
ATOM 772 C CA . PHE A 1 94 ? 4.730 22.232 -4.965 1.00 65.06 94 PHE A CA 1
ATOM 773 C C . PHE A 1 94 ? 4.864 21.507 -6.304 1.00 65.06 94 PHE A C 1
ATOM 775 O O . PHE A 1 94 ? 4.508 20.336 -6.439 1.00 65.06 94 PHE A O 1
ATOM 782 N N . GLU A 1 95 ? 5.479 22.168 -7.284 1.00 65.75 95 GLU A N 1
ATOM 783 C CA . GLU A 1 95 ? 5.684 21.614 -8.631 1.00 65.75 95 GLU A CA 1
ATOM 784 C C . GLU A 1 95 ? 6.431 20.261 -8.624 1.00 65.75 95 GLU A C 1
ATOM 786 O O . GLU A 1 95 ? 6.148 19.364 -9.423 1.00 65.75 95 GLU A O 1
ATOM 791 N N . ARG A 1 96 ? 7.319 20.049 -7.641 1.00 66.62 96 ARG A N 1
ATOM 792 C CA . ARG A 1 96 ? 8.014 18.768 -7.402 1.00 66.62 96 ARG A CA 1
ATOM 793 C C . ARG A 1 96 ? 7.088 17.602 -7.021 1.00 66.62 96 ARG A C 1
ATOM 795 O O . ARG A 1 96 ? 7.479 16.448 -7.167 1.00 66.62 96 ARG A O 1
ATOM 802 N N . PHE A 1 97 ? 5.871 17.881 -6.553 1.00 65.94 97 PHE A N 1
ATOM 803 C CA . PHE A 1 97 ? 4.858 16.888 -6.184 1.00 65.94 97 PHE A CA 1
ATOM 804 C C . PHE A 1 97 ? 3.760 16.731 -7.243 1.00 65.94 97 PHE A C 1
ATOM 806 O O . PHE A 1 97 ? 2.785 16.026 -7.003 1.00 65.94 97 PHE A O 1
ATOM 813 N N . LYS A 1 98 ? 3.917 17.295 -8.452 1.00 66.88 98 LYS A N 1
ATOM 814 C CA . LYS A 1 98 ? 2.902 17.191 -9.521 1.00 66.88 98 LYS A CA 1
ATOM 815 C C . LYS A 1 98 ? 2.525 15.755 -9.913 1.00 66.88 98 LYS A C 1
ATOM 817 O O . LYS A 1 98 ? 1.420 15.524 -10.397 1.00 66.88 98 LYS A O 1
ATOM 822 N N . TYR A 1 99 ? 3.422 14.797 -9.673 1.00 64.75 99 TYR A N 1
ATOM 823 C CA . TYR A 1 99 ? 3.223 13.366 -9.939 1.0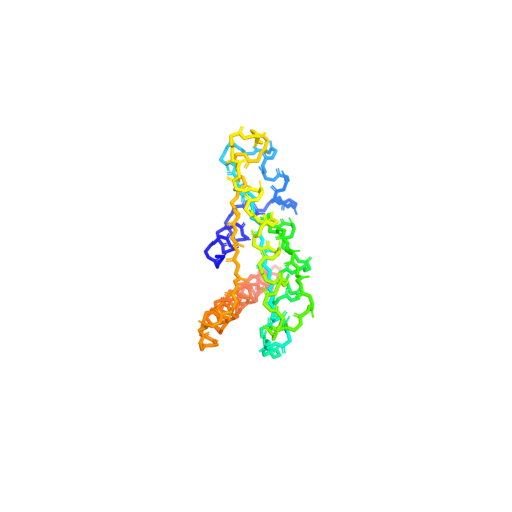0 64.75 99 TYR A CA 1
ATOM 824 C C . TYR A 1 99 ? 2.791 12.554 -8.704 1.00 64.75 99 TYR A C 1
ATOM 826 O O . TYR A 1 99 ? 2.640 11.334 -8.791 1.00 64.75 99 TYR A O 1
ATOM 834 N N . LEU A 1 100 ? 2.615 13.204 -7.550 1.00 66.62 100 LEU A N 1
ATOM 835 C CA . LEU A 1 100 ? 2.156 12.570 -6.321 1.00 66.62 100 LEU A CA 1
ATOM 836 C C . LEU A 1 100 ? 0.630 12.412 -6.363 1.00 66.62 100 LEU A C 1
ATOM 838 O O . LEU A 1 100 ? -0.119 13.382 -6.480 1.00 66.62 100 LEU A O 1
ATOM 842 N N . ASN A 1 101 ? 0.158 11.175 -6.241 1.00 69.62 101 ASN A N 1
ATOM 843 C CA . ASN A 1 101 ? -1.254 10.860 -6.083 1.00 69.62 101 ASN A CA 1
ATOM 844 C C . ASN A 1 101 ? -1.558 10.573 -4.605 1.00 69.62 101 ASN A C 1
ATOM 846 O O . ASN A 1 101 ? -1.105 9.576 -4.043 1.00 69.62 101 ASN A O 1
ATOM 850 N N . VAL A 1 102 ? -2.323 11.454 -3.964 1.00 68.56 102 VAL A N 1
ATOM 851 C CA . VAL A 1 102 ? -2.619 11.370 -2.528 1.00 68.56 102 VAL A CA 1
ATOM 852 C C . VAL A 1 102 ? -3.966 10.681 -2.298 1.00 68.56 102 VAL A C 1
ATOM 854 O O . VAL A 1 102 ? -5.029 11.251 -2.573 1.00 68.56 102 VAL A O 1
ATOM 857 N N . GLU A 1 103 ? -3.923 9.468 -1.747 1.00 69.12 103 GLU A N 1
ATOM 858 C CA . GLU A 1 103 ? -5.085 8.644 -1.399 1.00 69.12 103 GLU A CA 1
ATOM 859 C C . GLU A 1 103 ? -5.260 8.680 0.133 1.00 69.12 103 GLU A C 1
ATOM 861 O O . GLU A 1 103 ? -4.486 8.086 0.881 1.00 69.12 103 GLU A O 1
ATOM 866 N N . VAL A 1 104 ? -6.265 9.419 0.613 1.00 65.69 104 VAL A N 1
ATOM 867 C CA . VAL A 1 104 ? -6.624 9.461 2.041 1.00 65.69 104 VAL A CA 1
ATOM 868 C C . VAL A 1 104 ? -7.709 8.429 2.277 1.00 65.69 104 VAL A C 1
ATOM 870 O O . VAL A 1 104 ? -8.764 8.509 1.647 1.00 65.69 104 VAL A O 1
ATOM 873 N N . ILE A 1 105 ? -7.458 7.472 3.166 1.00 64.88 105 ILE A N 1
ATOM 874 C CA . ILE A 1 105 ? -8.456 6.493 3.588 1.00 64.88 105 ILE A CA 1
ATOM 875 C C . ILE A 1 105 ? -8.784 6.800 5.047 1.00 64.88 105 ILE A C 1
ATOM 877 O O . ILE A 1 105 ? -7.961 6.598 5.935 1.00 64.88 105 ILE A O 1
ATOM 881 N N . ASN A 1 106 ? -9.985 7.325 5.273 1.00 61.00 106 ASN A N 1
ATOM 882 C CA . ASN A 1 106 ? -10.517 7.601 6.601 1.00 61.00 106 ASN A CA 1
ATOM 883 C C . ASN A 1 106 ? -11.785 6.763 6.806 1.00 61.00 106 ASN A C 1
ATOM 885 O O . ASN A 1 106 ? -12.638 6.767 5.920 1.00 61.00 106 ASN A O 1
ATOM 889 N N . ASP A 1 107 ? -11.900 6.059 7.933 1.00 58.72 107 ASP A N 1
ATOM 890 C CA . ASP A 1 107 ? -13.054 5.194 8.243 1.00 58.72 107 ASP A CA 1
ATOM 891 C C . ASP A 1 107 ? -14.086 5.888 9.148 1.00 58.72 107 ASP A C 1
ATOM 893 O O . ASP A 1 107 ? -15.007 5.257 9.657 1.00 58.72 107 ASP A O 1
ATOM 897 N N . GLN A 1 108 ? -13.961 7.206 9.351 1.00 52.03 108 GLN A N 1
ATOM 898 C CA . GLN A 1 108 ? -14.909 7.934 10.186 1.00 52.03 108 GLN A CA 1
ATOM 899 C C . GLN A 1 108 ? -16.305 7.949 9.576 1.00 52.03 108 GLN A C 1
ATOM 901 O O . GLN A 1 108 ? -16.611 8.710 8.658 1.00 52.03 108 GLN A O 1
ATOM 906 N N . GLY A 1 109 ? -17.148 7.097 10.154 1.00 49.34 109 GLY A N 1
ATOM 907 C CA . GLY A 1 109 ? -18.572 7.042 9.904 1.00 49.34 109 GLY A CA 1
ATOM 908 C C . GLY A 1 109 ? -18.942 6.443 8.554 1.00 49.34 109 GLY A C 1
ATOM 909 O O . GLY A 1 109 ? -19.579 7.127 7.773 1.00 49.34 109 GLY A O 1
ATOM 910 N N . ILE A 1 110 ? -18.633 5.166 8.305 1.00 40.38 110 ILE A N 1
ATOM 911 C CA . ILE A 1 110 ? -19.439 4.246 7.477 1.00 40.38 110 ILE A CA 1
ATOM 912 C C . ILE A 1 110 ? -19.065 2.817 7.891 1.00 40.38 110 ILE A C 1
ATOM 914 O O . ILE A 1 110 ? -17.907 2.437 7.824 1.00 40.38 110 ILE A O 1
ATOM 918 N N . LYS A 1 111 ? -20.068 2.023 8.298 1.00 48.44 111 LYS A N 1
ATOM 919 C CA . LYS A 1 111 ? -20.026 0.561 8.517 1.00 48.44 111 LYS A CA 1
ATOM 920 C C . LYS A 1 111 ? -18.869 -0.118 7.770 1.00 48.44 111 LYS A C 1
ATOM 922 O O . LYS A 1 111 ? -19.080 -0.357 6.592 1.00 48.44 111 LYS A O 1
ATOM 927 N N . SER A 1 112 ? -17.734 -0.397 8.428 1.00 56.31 112 SER A N 1
ATOM 928 C CA . SER A 1 112 ? -16.651 -1.394 8.195 1.00 56.31 112 SER A CA 1
ATOM 929 C C . SER A 1 112 ? -16.335 -1.951 6.785 1.00 56.31 112 SER A C 1
ATOM 931 O O . SER A 1 112 ? -15.488 -2.829 6.642 1.00 56.31 112 SER A O 1
ATOM 933 N N . GLN A 1 113 ? -16.971 -1.475 5.722 1.00 61.00 113 GLN A N 1
ATOM 934 C CA . GLN A 1 113 ? -17.086 -2.085 4.406 1.00 61.00 113 GLN A CA 1
ATOM 935 C C . GLN A 1 113 ? -16.002 -1.533 3.500 1.00 61.00 113 GLN A C 1
ATOM 937 O O . GLN A 1 113 ? -15.397 -2.304 2.778 1.00 61.00 113 GLN A O 1
ATOM 942 N N . HIS A 1 114 ? -15.662 -0.243 3.599 1.00 60.56 114 HIS A N 1
ATOM 943 C CA . HIS A 1 114 ? -14.522 0.321 2.873 1.00 60.56 114 HIS A CA 1
ATOM 944 C C . HIS A 1 114 ? -13.208 -0.341 3.290 1.00 60.56 114 HIS A C 1
ATOM 946 O O . HIS A 1 114 ? -12.393 -0.710 2.441 1.00 60.56 114 HIS A O 1
ATOM 952 N N . MET A 1 115 ? -13.021 -0.539 4.594 1.00 62.16 115 MET A N 1
ATOM 953 C CA . MET A 1 115 ? -11.827 -1.176 5.125 1.00 62.16 115 MET A CA 1
ATOM 954 C C . MET A 1 115 ? -11.821 -2.691 4.899 1.00 62.16 115 MET A C 1
ATOM 956 O O . MET A 1 115 ? -10.783 -3.265 4.565 1.00 62.16 115 MET A O 1
ATOM 960 N N . LYS A 1 116 ? -12.986 -3.343 4.996 1.00 67.12 116 LYS A N 1
ATOM 961 C CA . LYS A 1 116 ? -13.147 -4.751 4.618 1.00 67.12 116 LYS A CA 1
ATOM 962 C C . LYS A 1 116 ? -12.890 -4.971 3.129 1.00 67.12 116 LYS A C 1
ATOM 964 O O . LYS A 1 116 ? -12.107 -5.845 2.790 1.00 67.12 116 LYS A O 1
ATOM 969 N N . ASP A 1 117 ? -13.430 -4.129 2.254 1.00 71.88 117 ASP A N 1
ATOM 970 C CA . ASP A 1 117 ? -13.186 -4.170 0.810 1.00 71.88 117 ASP A CA 1
ATOM 971 C C . ASP A 1 117 ? -11.712 -3.921 0.492 1.00 71.88 117 ASP A C 1
ATOM 973 O O . ASP A 1 117 ? -11.147 -4.549 -0.403 1.00 71.88 117 ASP A O 1
ATOM 977 N N . PHE A 1 118 ? -11.067 -3.002 1.214 1.00 66.81 118 PHE A N 1
ATOM 978 C CA . PHE A 1 118 ? -9.632 -2.772 1.100 1.00 66.81 118 PHE A CA 1
ATOM 979 C C . PHE A 1 118 ? -8.840 -4.021 1.505 1.00 66.81 118 PHE A C 1
ATOM 981 O O . PHE A 1 118 ? -7.993 -4.483 0.737 1.00 66.81 118 PHE A O 1
ATOM 988 N N . ALA A 1 119 ? -9.153 -4.612 2.659 1.00 66.19 119 ALA A N 1
ATOM 989 C CA . ALA A 1 119 ? -8.517 -5.831 3.142 1.00 66.19 119 ALA A CA 1
ATOM 990 C C . ALA A 1 119 ? -8.743 -7.017 2.190 1.00 66.19 119 ALA A C 1
ATOM 992 O O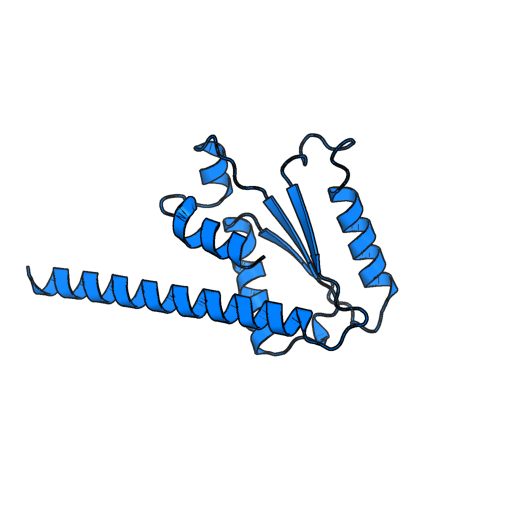 . ALA A 1 119 ? -7.785 -7.709 1.849 1.00 66.19 119 ALA A O 1
ATOM 993 N N . ASP A 1 120 ? -9.965 -7.211 1.693 1.00 75.12 120 ASP A N 1
ATOM 994 C CA . ASP A 1 120 ? -10.334 -8.283 0.765 1.00 75.12 120 ASP A CA 1
ATOM 995 C C . ASP A 1 120 ? -9.631 -8.125 -0.587 1.00 75.12 120 ASP A C 1
ATOM 997 O O . ASP A 1 120 ? -9.098 -9.095 -1.136 1.00 75.12 120 ASP A O 1
ATOM 1001 N N . LYS A 1 121 ? -9.518 -6.893 -1.097 1.00 72.06 121 LYS A N 1
ATOM 1002 C CA . LYS A 1 121 ? -8.735 -6.601 -2.306 1.00 72.06 121 LYS A CA 1
ATOM 1003 C C . LYS A 1 121 ? -7.261 -6.944 -2.107 1.00 72.06 121 LYS A C 1
ATOM 1005 O O . LYS A 1 121 ? -6.651 -7.595 -2.956 1.00 72.06 121 LYS A O 1
ATOM 1010 N N . ILE A 1 122 ? -6.666 -6.563 -0.978 1.00 65.81 122 ILE A N 1
ATOM 1011 C CA . ILE A 1 122 ? -5.254 -6.869 -0.719 1.00 65.81 122 ILE A CA 1
ATOM 1012 C C . ILE A 1 122 ? -5.034 -8.369 -0.483 1.00 65.81 122 ILE A C 1
ATOM 1014 O O . ILE A 1 122 ? -4.055 -8.942 -0.973 1.00 65.81 122 ILE A O 1
ATOM 1018 N N . LYS A 1 123 ? -5.980 -9.038 0.174 1.00 71.31 123 LYS A N 1
ATOM 1019 C CA . LYS A 1 123 ? -6.006 -10.494 0.327 1.00 71.31 123 LYS A CA 1
ATOM 1020 C C . LYS A 1 123 ? -6.010 -11.207 -1.017 1.00 71.31 123 LYS A C 1
ATOM 1022 O O . LYS A 1 123 ? -5.167 -12.080 -1.243 1.00 71.31 123 LYS A O 1
ATOM 1027 N N . ALA A 1 124 ? -6.891 -10.797 -1.928 1.00 74.69 124 ALA A N 1
ATOM 1028 C CA . ALA A 1 124 ? -6.954 -11.333 -3.283 1.00 74.69 124 ALA A CA 1
ATOM 1029 C C . ALA A 1 124 ? -5.625 -11.145 -4.035 1.00 74.69 124 ALA A C 1
ATOM 1031 O O . ALA A 1 124 ? -5.119 -12.095 -4.638 1.00 74.69 124 ALA A O 1
ATOM 1032 N N . TYR A 1 125 ? -5.007 -9.964 -3.925 1.00 65.69 125 TYR A N 1
ATOM 1033 C CA . TYR A 1 125 ? -3.709 -9.663 -4.539 1.00 65.69 125 TYR A CA 1
ATOM 1034 C C . TYR A 1 125 ? -2.606 -10.635 -4.088 1.00 65.69 125 TYR A C 1
ATOM 1036 O O . TYR A 1 125 ? -1.950 -11.286 -4.907 1.00 65.69 125 TYR A O 1
ATOM 1044 N N . TYR A 1 126 ? -2.388 -10.758 -2.775 1.00 63.47 126 TYR A N 1
ATOM 1045 C CA . TYR A 1 126 ? -1.293 -11.584 -2.261 1.00 63.47 126 TYR A CA 1
ATOM 1046 C C . TYR A 1 126 ? -1.526 -13.079 -2.495 1.00 63.47 126 TYR A C 1
ATOM 1048 O O . TYR A 1 126 ? -0.553 -13.823 -2.647 1.00 63.47 126 TYR A O 1
ATOM 1056 N N . LYS A 1 127 ? -2.790 -13.520 -2.564 1.00 74.94 127 LYS A N 1
ATOM 1057 C CA . LYS A 1 127 ? -3.135 -14.896 -2.936 1.00 74.94 127 LYS A CA 1
ATOM 1058 C C . LYS A 1 127 ? -2.704 -15.197 -4.375 1.00 74.94 127 LYS A C 1
ATOM 1060 O O . LYS A 1 127 ? -1.928 -16.132 -4.564 1.00 74.94 127 LYS A O 1
ATOM 1065 N N . GLN A 1 128 ? -3.084 -14.351 -5.336 1.00 67.50 128 GLN A N 1
ATOM 1066 C CA . GLN A 1 128 ? -2.669 -14.490 -6.740 1.00 67.50 128 GLN A CA 1
ATOM 1067 C C . GLN A 1 128 ? -1.141 -14.476 -6.886 1.00 67.50 128 GLN A C 1
ATOM 1069 O O . GLN A 1 128 ? -0.561 -15.345 -7.529 1.00 67.50 128 GLN A O 1
ATOM 1074 N N . LYS A 1 129 ? -0.442 -13.550 -6.216 1.00 66.06 129 LYS A N 1
ATOM 1075 C CA . LYS A 1 129 ? 1.031 -13.485 -6.268 1.00 66.06 129 LYS A CA 1
ATOM 1076 C C . LYS A 1 129 ? 1.707 -14.756 -5.744 1.00 66.06 129 LYS A C 1
ATOM 1078 O O . LYS A 1 129 ? 2.736 -15.180 -6.273 1.00 66.06 129 LYS A O 1
ATOM 1083 N N . LYS A 1 130 ? 1.164 -15.355 -4.680 1.00 73.50 130 LYS A N 1
ATOM 1084 C CA . LYS A 1 130 ? 1.684 -16.606 -4.109 1.00 73.50 130 LYS A CA 1
ATOM 1085 C C . LYS A 1 130 ? 1.482 -17.781 -5.066 1.00 73.50 130 LYS A C 1
ATOM 1087 O O . LYS A 1 130 ? 2.353 -18.644 -5.135 1.00 73.50 130 LYS A O 1
ATOM 1092 N N . GLU A 1 131 ? 0.362 -17.799 -5.775 1.00 70.94 131 GLU A N 1
ATOM 1093 C CA . GLU A 1 131 ? 0.013 -18.807 -6.776 1.00 70.94 131 GLU A CA 1
ATOM 1094 C C . GLU A 1 131 ? 0.941 -18.727 -7.994 1.00 70.94 131 GLU A C 1
ATOM 1096 O O . GLU A 1 131 ? 1.658 -19.688 -8.258 1.00 70.94 131 GLU A O 1
ATOM 1101 N N . VAL A 1 132 ? 1.109 -17.539 -8.583 1.00 63.22 132 VAL A N 1
ATOM 1102 C CA . VAL A 1 132 ? 2.068 -17.298 -9.681 1.00 63.22 132 VAL A CA 1
ATOM 1103 C C . VAL A 1 132 ? 3.493 -17.712 -9.291 1.00 63.22 132 VAL A C 1
ATOM 1105 O O . VAL A 1 132 ? 4.200 -18.373 -10.049 1.00 63.22 132 VAL A O 1
ATOM 1108 N N . LYS A 1 133 ? 3.938 -17.386 -8.068 1.00 68.56 133 LYS A N 1
ATOM 1109 C CA . LYS A 1 133 ? 5.272 -17.789 -7.590 1.00 68.56 133 LYS A CA 1
ATOM 1110 C C . LYS A 1 133 ? 5.412 -19.310 -7.443 1.00 68.56 133 LYS A C 1
ATOM 1112 O O . LYS A 1 133 ? 6.507 -19.837 -7.637 1.00 68.56 133 LYS A O 1
ATOM 1117 N N . ARG A 1 134 ? 4.338 -20.012 -7.066 1.00 72.75 134 ARG A N 1
ATOM 1118 C CA . ARG A 1 134 ? 4.324 -21.480 -6.973 1.00 72.75 134 ARG A CA 1
ATOM 1119 C C . ARG A 1 134 ? 4.403 -22.114 -8.356 1.00 72.75 134 ARG A C 1
ATOM 1121 O O . ARG A 1 134 ? 5.228 -23.002 -8.530 1.00 72.75 134 ARG A O 1
ATOM 1128 N N . GLU A 1 135 ? 3.624 -21.630 -9.317 1.00 67.06 135 GLU A N 1
ATOM 1129 C CA . GLU A 1 135 ? 3.645 -22.112 -10.703 1.00 67.06 135 GLU A CA 1
ATOM 1130 C C . GLU A 1 135 ? 5.009 -21.894 -11.361 1.00 67.06 135 GLU A C 1
ATOM 1132 O O . GLU A 1 135 ? 5.584 -22.831 -11.909 1.00 67.06 135 GLU A O 1
ATOM 1137 N N . LEU A 1 136 ? 5.598 -20.700 -11.217 1.00 63.00 136 LEU A N 1
ATOM 1138 C CA . LEU A 1 136 ? 6.950 -20.420 -11.710 1.00 63.00 136 LEU A CA 1
ATOM 1139 C C . LEU A 1 136 ? 7.990 -21.373 -11.110 1.00 63.00 136 LEU A C 1
ATOM 1141 O O . LEU A 1 136 ? 8.848 -21.884 -11.827 1.00 63.00 136 LEU A O 1
ATOM 1145 N N . LYS A 1 137 ? 7.900 -21.648 -9.802 1.00 71.94 137 LYS A N 1
ATOM 1146 C CA . LYS A 1 137 ? 8.801 -22.594 -9.133 1.00 71.94 137 LYS A CA 1
ATOM 1147 C C . LYS A 1 137 ? 8.581 -24.028 -9.628 1.00 71.94 137 LYS A C 1
ATOM 1149 O O . LYS A 1 137 ? 9.560 -24.737 -9.834 1.00 71.94 137 LYS A O 1
ATOM 1154 N N . ALA A 1 138 ? 7.329 -24.433 -9.851 1.00 71.94 138 ALA A N 1
ATOM 1155 C CA . ALA A 1 138 ? 6.979 -25.746 -10.393 1.00 71.94 138 ALA A CA 1
ATOM 1156 C C . ALA A 1 138 ? 7.524 -25.937 -11.822 1.00 71.94 138 ALA A C 1
ATOM 1158 O O . ALA A 1 138 ? 8.158 -26.951 -12.117 1.00 71.94 138 ALA A O 1
ATOM 1159 N N . LEU A 1 139 ? 7.372 -24.928 -12.683 1.00 65.56 139 LEU A N 1
ATOM 1160 C CA . LEU A 1 139 ? 7.918 -24.909 -14.043 1.00 65.56 139 LEU A CA 1
ATOM 1161 C C . LEU A 1 139 ? 9.454 -24.944 -14.052 1.00 65.56 139 LEU A C 1
ATOM 1163 O O . LEU A 1 139 ? 10.052 -25.643 -14.869 1.00 65.56 139 LEU A O 1
ATOM 1167 N N . GLN A 1 140 ? 10.110 -24.232 -13.129 1.00 64.31 140 GLN A N 1
ATOM 1168 C CA . GLN A 1 140 ? 11.565 -24.302 -12.955 1.00 64.31 140 GLN A CA 1
ATOM 1169 C C . GLN A 1 140 ? 12.024 -25.692 -12.495 1.00 64.31 140 GLN A C 1
ATOM 1171 O O . GLN A 1 140 ? 12.990 -26.215 -13.044 1.00 64.31 140 GLN A O 1
ATOM 1176 N N . SER A 1 141 ? 11.324 -26.321 -11.542 1.00 68.75 141 SER A N 1
ATOM 1177 C CA . SER A 1 141 ? 11.653 -27.688 -11.117 1.00 68.75 141 SER A CA 1
ATOM 1178 C C . SER A 1 141 ? 11.455 -28.719 -12.229 1.00 68.75 141 SER A C 1
ATOM 1180 O O . SER A 1 141 ? 12.294 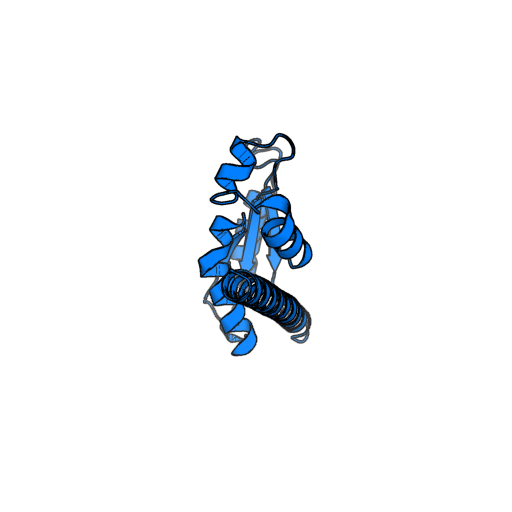-29.600 -12.382 1.00 68.75 141 SER A O 1
ATOM 1182 N N . LEU A 1 142 ? 10.410 -28.577 -13.053 1.00 60.94 142 LEU A N 1
ATOM 1183 C CA . LEU A 1 142 ? 10.175 -29.440 -14.215 1.00 60.94 142 LEU A CA 1
ATOM 1184 C C . LEU A 1 142 ? 11.276 -29.291 -15.276 1.00 60.94 142 LEU A C 1
ATOM 1186 O O . LEU A 1 142 ? 11.728 -30.290 -15.829 1.00 60.94 142 LEU A O 1
ATOM 1190 N N . LYS A 1 143 ? 11.769 -28.067 -15.516 1.00 56.94 143 LYS A N 1
ATOM 1191 C CA . LYS A 1 143 ? 12.913 -27.825 -16.413 1.00 56.94 143 LYS A CA 1
ATOM 1192 C C . LYS A 1 143 ? 14.224 -28.430 -15.899 1.00 56.94 143 LYS A C 1
ATOM 1194 O O . LYS A 1 143 ? 15.019 -28.880 -16.716 1.00 56.94 143 LYS A O 1
ATOM 1199 N N . CYS A 1 144 ? 14.451 -28.461 -14.584 1.00 53.47 144 CYS A N 1
ATOM 1200 C CA . CYS A 1 144 ? 15.621 -29.127 -13.998 1.00 53.47 144 CYS A CA 1
ATOM 1201 C C . CYS A 1 144 ? 15.535 -30.661 -14.033 1.00 53.47 144 CYS A C 1
ATOM 1203 O O . CYS A 1 144 ? 16.574 -31.301 -14.007 1.00 53.47 144 CYS A O 1
ATOM 1205 N N . LEU A 1 145 ? 14.332 -31.242 -14.092 1.00 51.78 145 LEU A N 1
ATOM 1206 C CA . LEU A 1 145 ? 14.117 -32.693 -14.213 1.00 51.78 145 LEU A CA 1
ATOM 1207 C C . LEU A 1 145 ? 14.238 -33.215 -15.657 1.00 51.78 145 LEU A C 1
ATOM 1209 O O . LEU A 1 145 ? 14.319 -34.421 -15.855 1.00 51.78 145 LEU A O 1
ATOM 1213 N N . CYS A 1 146 ? 14.232 -32.328 -16.658 1.00 47.38 146 CYS A N 1
ATOM 1214 C CA . CYS A 1 146 ? 14.386 -32.673 -18.080 1.00 47.38 146 CYS A CA 1
ATOM 1215 C C . CYS A 1 146 ? 15.813 -32.428 -18.620 1.00 47.38 146 CYS A C 1
ATOM 1217 O O . CYS A 1 146 ? 16.006 -32.410 -19.836 1.00 47.38 146 CYS A O 1
ATOM 1219 N N . ARG A 1 147 ? 16.789 -32.186 -17.739 1.00 43.88 147 ARG A N 1
ATOM 1220 C CA . ARG A 1 147 ? 18.229 -32.141 -18.035 1.00 43.88 147 ARG A CA 1
ATOM 1221 C C . ARG A 1 147 ? 18.911 -33.321 -17.367 1.00 43.88 147 ARG A C 1
ATOM 1223 O O . ARG A 1 147 ? 19.881 -33.815 -17.974 1.00 43.88 147 ARG A O 1
#

Organism: NCBI:txid1159019

Secondary structure (DSSP, 8-state):
-HHHHHHIIIIISTTSSSHHHHHHH-SSPPPEEEEEE--GGG--HHHHHHHHHHHHHSGGGTEEEEE--S-TT-HHHHHHHHHHHHHTT-TTT-GGGTTEEEEEE--TTS-SHHHHHHHHHHHHHHHHHHHHHHHHHHHHHHHHHT-

Sequence (147 aa):
MYEYLKVNLQEKLAGFRDFAHYNEEKEDRLPLKALFLSGVDALSKDALYYLEKIMRFGSKNGVLSFVNLESEKNNQSAEDLKKHAEFFRDRISFERFKYLNVEVINDQGIKSQHMKDFADKIKAYYKQKKEVKRELKALQSLKCLCR

Radius of gyration: 18.1 Å; Cα contacts (8 Å, |Δi|>4): 165; chains: 1; bounding box: 38×58×38 Å

Foldseek 3Di:
DLVLLQCQVPPQCVVPQALVRSQVVDPPHRFAEEEEEEQCVVDDPLLVVLVVVCPVCVVRRRYHYHYDPDHLVDPVVLVVSVVVLVVLVPCPVCVVSVRYDYDYDRPNDDPPVVSVVVSVSSVVSVVVVVVVVVVVVVVVVVVVVVD